Protein 1FW4 (pdb70)

GO terms:
  GO:0005515 protein binding (F, IPI)
  GO:0005829 cytosol (C, TAS)
  GO:0005509 calcium ion binding (F, IDA)
  GO:0010880 regulation of release of sequestered calcium ion into cytosol by sarcoplasmic reticulum (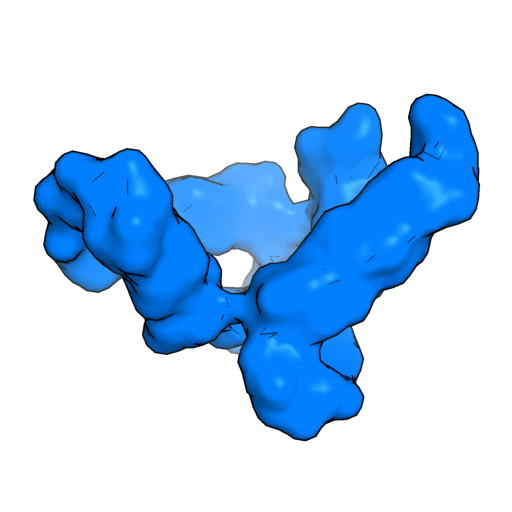P, IDA)
  GO:0005737 cytoplasm (C, IDA)
  GO:0032991 protein-containing complex (C, IDA)
  GO:0019904 protein domain specific binding (F, IPI)

InterPro domains:
  IPR002048 EF-hand domain [PF13499] (12-73)
  IPR002048 EF-hand domain [PF13499] (83-147)
  IPR002048 EF-hand domain [PS50222] (8-43)
  IPR002048 EF-hand domain [PS50222] (44-79)
  IPR002048 EF-hand domain [PS50222] (81-116)
  IPR002048 EF-hand domain [PS50222] (117-149)
  IPR002048 EF-hand domain [SM00054] (12-40)
  IPR002048 EF-hand domain [SM00054] (48-76)
  IPR002048 EF-hand domain [SM00054] (85-113)
  IPR002048 EF-hand domain [SM00054] (121-149)
  IPR002048 EF-hand domain [cd00051] (12-74)
  IPR002048 EF-hand domain [cd00051] (85-147)
  IPR011992 EF-hand domain pair [SSF47473] (2-147)
  IPR018247 EF-Hand 1, calcium-binding site [PS00018] (21-33)
  IPR018247 EF-Hand 1, calcium-binding site [PS00018] (57-69)
  IPR018247 EF-Hand 1, calcium-binding site [PS00018] (94-106)
  IPR018247 EF-Hand 1, calcium-binding site [PS00018] (130-142)
  IPR050230 Calmodulin/Myosin light chain/Troponin C-like [PTHR23048] (2-148)

CATH classification: 1.10.238.10

B-factor: mean 45.36, std 11.84, range [24.3, 79.77]

Foldseek 3Di:
DVVVLVVVVVVLCVVPPQWRALVSVVVVCVVVPDDDDSVVSQVVCVVQDDVPPRIHGSVSSVVVD

Structure (mmCIF, N/CA/C/O backbone):
data_1FW4
#
_entry.id   1FW4
#
_cell.length_a   37.802
_cell.length_b   37.802
_ce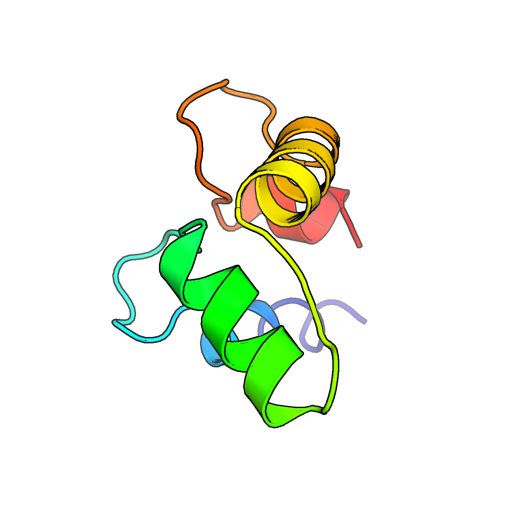ll.length_c   99.779
_cell.angle_alpha   90.00
_cell.angle_beta   90.00
_cell.angle_gamma   90.00
#
_symmetry.space_group_name_H-M   'I 41'
#
loop_
_entity.id
_entity.type
_entity.pdbx_description
1 polymer CALMODULIN
2 non-polymer 'CALCIUM ION'
3 water water
#
loop_
_atom_site.group_PDB
_atom_site.id
_atom_site.type_symbol
_atom_site.label_atom_id
_atom_site.label_alt_id
_atom_site.label_comp_id
_atom_site.label_asym_id
_atom_site.label_entity_id
_atom_site.label_seq_id
_atom_site.pdbx_PDB_ins_code
_atom_site.Cartn_x
_atom_site.Cartn_y
_atom_site.Cartn_z
_atom_site.occupancy
_atom_site.B_iso_or_equiv
_atom_site.auth_seq_id
_atom_site.auth_comp_id
_atom_site.auth_asym_id
_atom_site.auth_atom_id
_atom_site.pdbx_PDB_model_num
ATOM 1 N N . SER A 1 4 ? 26.263 29.125 -10.529 1.00 71.88 81 SER A N 1
ATOM 2 C CA . SER A 1 4 ? 25.797 29.261 -11.948 1.00 71.54 81 SER A CA 1
ATOM 3 C C . SER A 1 4 ? 24.327 29.694 -11.961 1.00 73.70 81 SER A C 1
ATOM 4 O O . SER A 1 4 ? 23.727 29.907 -10.902 1.00 79.27 81 SER A O 1
ATOM 7 N N . GLU A 1 5 ? 23.745 29.848 -13.148 1.00 76.25 82 GLU A N 1
ATOM 8 C CA . GLU A 1 5 ? 22.334 30.247 -13.243 1.00 69.48 82 GLU A CA 1
ATOM 9 C C . GLU A 1 5 ? 21.490 29.022 -13.615 1.00 71.06 82 GLU A C 1
ATOM 10 O O . GLU A 1 5 ? 20.339 28.870 -13.161 1.00 65.35 82 GLU A O 1
ATOM 16 N N . GLU A 1 6 ? 22.089 28.149 -14.427 1.00 62.75 83 GLU A N 1
ATOM 17 C CA . GLU A 1 6 ? 21.465 26.915 -14.888 1.00 60.98 83 GLU A CA 1
ATOM 18 C C . GLU A 1 6 ? 21.442 25.867 -13.765 1.00 64.21 83 GLU A C 1
ATOM 19 O O . GLU A 1 6 ? 20.629 24.930 -13.795 1.00 55.05 83 GLU A O 1
ATOM 25 N N . GLU A 1 7 ? 22.347 26.013 -12.797 1.00 55.66 84 GLU A N 1
ATOM 26 C CA . GLU A 1 7 ? 22.403 25.099 -11.658 1.00 61.07 84 GLU A CA 1
ATOM 27 C C . GLU A 1 7 ? 21.210 25.339 -10.715 1.00 57.29 84 GLU A C 1
ATOM 28 O O . GLU A 1 7 ? 20.605 24.389 -10.216 1.00 56.31 84 GLU A O 1
ATOM 34 N N . ILE A 1 8 ? 20.883 26.609 -10.476 1.00 53.77 85 ILE A N 1
ATOM 35 C CA . ILE A 1 8 ? 19.760 26.972 -9.616 1.00 51.57 85 ILE A CA 1
ATOM 36 C C . ILE A 1 8 ? 18.450 26.532 -10.285 1.00 50.16 85 ILE A C 1
ATOM 37 O O . ILE A 1 8 ? 17.513 26.137 -9.598 1.00 46.88 85 ILE A O 1
ATOM 42 N N . ARG A 1 9 ? 18.401 26.580 -11.620 1.00 51.04 86 ARG A N 1
ATOM 43 C CA . ARG A 1 9 ? 17.204 26.193 -12.370 1.00 50.02 86 ARG A CA 1
ATOM 44 C C . ARG A 1 9 ? 16.953 24.700 -12.286 1.00 42.20 86 ARG A C 1
ATOM 45 O O . ARG A 1 9 ? 15.799 24.264 -12.207 1.00 48.16 86 ARG A O 1
ATOM 53 N N A GLU A 1 10 ? 18.047 23.945 -12.286 0.50 40.65 87 GLU A N 1
ATOM 54 N N B GLU A 1 10 ? 18.008 23.893 -12.304 0.50 44.11 87 GLU A N 1
ATOM 55 C CA A GLU A 1 10 ? 18.023 22.485 -12.209 0.50 37.73 87 GLU A CA 1
ATOM 56 C CA B GLU A 1 10 ? 17.809 22.443 -12.215 0.50 40.74 87 GLU A CA 1
ATOM 57 C C A GLU A 1 10 ? 17.645 22.007 -10.799 0.50 33.74 87 GLU A C 1
ATOM 58 C C B GLU A 1 10 ? 17.597 21.981 -10.762 0.50 38.16 87 GLU A C 1
ATOM 59 O O A GLU A 1 10 ? 16.938 21.012 -10.632 0.50 34.38 87 GLU A O 1
ATOM 60 O O B GLU A 1 10 ? 16.948 20.956 -10.524 0.50 37.73 87 GLU A O 1
ATOM 71 N N . ALA A 1 11 ? 18.155 22.720 -9.793 1.00 36.19 88 ALA A N 1
ATOM 72 C CA . ALA A 1 11 ? 17.950 22.387 -8.382 1.00 35.56 88 ALA A CA 1
ATOM 73 C C . ALA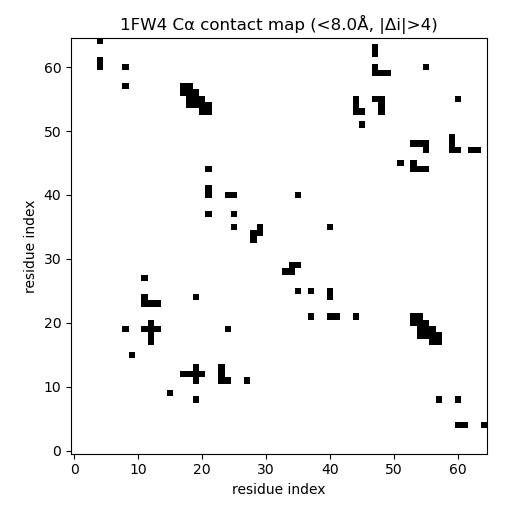 A 1 11 ? 16.465 22.519 -8.056 1.00 41.33 88 ALA A C 1
ATOM 74 O O . ALA A 1 11 ? 15.873 21.596 -7.490 1.00 39.86 88 ALA A O 1
ATOM 76 N N . PHE A 1 12 ? 15.860 23.666 -8.411 1.00 40.67 89 PHE A N 1
ATOM 77 C CA . PHE A 1 12 ? 14.426 23.875 -8.155 1.00 38.48 89 PHE A CA 1
ATOM 78 C C . PHE A 1 12 ? 13.595 22.756 -8.782 1.00 33.33 89 PHE A C 1
ATOM 79 O O . PHE A 1 12 ? 12.696 22.181 -8.156 1.00 38.37 89 PHE A O 1
ATOM 87 N N . ARG A 1 13 ? 13.887 22.464 -10.041 1.00 39.68 90 ARG A N 1
ATOM 88 C CA . ARG A 1 13 ? 13.188 21.426 -10.789 1.00 42.35 90 ARG A CA 1
ATOM 89 C C . ARG A 1 13 ? 13.216 20.110 -10.023 1.00 44.63 90 ARG A C 1
ATOM 90 O O . ARG A 1 13 ? 12.221 19.392 -9.982 1.00 46.90 90 ARG A O 1
ATOM 98 N N . VAL A 1 14 ? 14.348 19.780 -9.401 1.00 44.73 91 VAL A N 1
ATOM 99 C CA . VAL A 1 14 ? 14.461 18.526 -8.642 1.00 47.04 91 VAL A CA 1
ATOM 100 C C . VAL A 1 14 ? 13.695 18.498 -7.310 1.00 42.03 91 VAL A C 1
ATOM 101 O O . VAL A 1 14 ? 13.179 17.454 -6.932 1.00 42.57 91 VAL A O 1
ATOM 105 N N . PHE A 1 15 ? 13.620 19.626 -6.598 1.00 36.61 92 PHE A N 1
ATOM 106 C CA . PHE A 1 15 ? 12.924 19.699 -5.313 1.00 34.61 92 PHE A CA 1
ATOM 107 C C . PHE A 1 15 ? 11.386 19.835 -5.447 1.00 34.38 92 PHE A C 1
ATOM 108 O O . PHE A 1 15 ? 10.634 19.429 -4.553 1.00 34.16 92 PHE A O 1
ATOM 116 N N . ASP A 1 16 ? 10.947 20.388 -6.579 1.00 28.32 93 ASP A N 1
ATOM 117 C CA . ASP A 1 16 ? 9.515 20.587 -6.848 1.00 29.49 93 ASP A CA 1
ATOM 118 C C . ASP A 1 16 ? 9.039 19.277 -7.418 1.00 30.92 93 ASP A C 1
ATOM 119 O O . ASP A 1 16 ? 8.931 19.113 -8.655 1.00 33.34 93 ASP A O 1
ATOM 124 N N . LYS A 1 17 ? 8.730 18.377 -6.504 1.00 33.40 94 LYS A N 1
ATOM 125 C CA . LYS A 1 17 ? 8.332 17.020 -6.828 1.00 35.66 94 LYS A CA 1
ATOM 126 C C . LYS A 1 17 ? 7.207 16.923 -7.848 1.00 38.33 94 LYS A C 1
ATOM 127 O O . LYS A 1 17 ? 7.342 16.211 -8.844 1.00 34.54 94 LYS A O 1
ATOM 133 N N . ASP A 1 18 ? 6.097 17.630 -7.611 1.00 35.77 95 ASP A N 1
ATOM 134 C CA . ASP A 1 18 ? 4.986 17.555 -8.550 1.00 38.49 95 ASP A CA 1
ATOM 135 C C . ASP A 1 18 ? 5.041 18.518 -9.721 1.00 37.10 95 ASP A C 1
ATOM 136 O O . ASP A 1 18 ? 4.107 18.595 -10.495 1.00 35.76 95 ASP A O 1
ATOM 141 N N . GLY A 1 19 ? 6.133 19.264 -9.843 1.00 35.07 96 GLY A N 1
ATOM 142 C CA . GLY A 1 19 ? 6.267 20.199 -10.925 1.00 36.99 96 GLY A CA 1
ATOM 143 C C . GLY A 1 19 ? 5.263 21.359 -10.901 1.00 33.00 96 GLY A C 1
ATOM 144 O O . GLY A 1 19 ? 5.153 22.040 -11.914 1.00 34.81 96 GLY A O 1
ATOM 145 N N . ASN A 1 20 ? 4.585 21.629 -9.788 1.00 32.24 97 ASN A N 1
ATOM 146 C CA . ASN A 1 20 ? 3.595 22.740 -9.810 1.00 32.66 97 ASN A CA 1
ATOM 147 C C . ASN A 1 20 ? 4.157 24.179 -9.703 1.00 31.33 97 ASN A C 1
ATOM 148 O O . ASN A 1 20 ? 3.404 25.146 -9.656 1.00 35.21 97 ASN A O 1
ATOM 153 N N . GLY A 1 21 ? 5.479 24.328 -9.652 1.00 30.89 98 GLY A N 1
ATOM 154 C CA . GLY A 1 21 ? 6.040 25.688 -9.573 1.00 31.05 98 GLY A CA 1
ATOM 155 C C . GLY A 1 21 ? 6.309 26.189 -8.161 1.00 31.43 98 GLY A C 1
ATOM 156 O O . GLY A 1 21 ? 6.764 27.322 -7.963 1.00 28.37 98 GLY A O 1
ATOM 157 N N . TYR A 1 22 ? 6.030 25.352 -7.179 1.00 28.45 99 TYR A N 1
ATOM 158 C CA . TYR A 1 22 ? 6.244 25.692 -5.756 1.00 31.78 99 TYR A CA 1
ATOM 159 C C . TYR A 1 22 ? 6.819 24.527 -5.004 1.00 38.14 99 TYR A C 1
ATOM 160 O O . TYR A 1 22 ? 6.382 23.376 -5.192 1.00 26.85 99 TYR A O 1
ATOM 169 N N . ILE A 1 23 ? 7.828 24.797 -4.179 1.00 24.30 100 ILE A N 1
ATOM 170 C CA . ILE A 1 23 ? 8.353 23.739 -3.315 1.00 30.20 100 ILE A CA 1
ATOM 171 C C . ILE A 1 23 ? 7.588 23.906 -2.010 1.00 29.29 100 ILE A C 1
ATOM 172 O O . ILE A 1 23 ? 7.622 24.987 -1.375 1.00 28.17 100 ILE A O 1
ATOM 177 N N . SER A 1 24 ? 6.865 22.857 -1.600 1.00 26.76 101 SER A N 1
ATOM 178 C CA . SER A 1 24 ? 6.065 22.919 -0.380 1.00 30.22 101 SER A CA 1
ATOM 179 C C . SER A 1 24 ? 6.872 22.346 0.777 1.00 32.59 101 SER A C 1
ATOM 180 O O . SER A 1 24 ? 7.929 21.743 0.550 1.00 32.48 101 SER A O 1
ATOM 183 N N . ALA A 1 25 ? 6.372 22.516 2.002 1.00 34.08 102 ALA A N 1
ATOM 184 C CA . ALA A 1 25 ? 7.061 21.962 3.162 1.00 38.04 102 ALA A CA 1
ATOM 185 C C . ALA A 1 25 ? 7.169 20.427 3.026 1.00 36.61 102 ALA A C 1
ATOM 186 O O . ALA A 1 25 ? 8.210 19.810 3.317 1.00 33.76 102 ALA A O 1
ATOM 188 N N . ALA A 1 26 ? 6.095 19.794 2.563 1.00 38.24 103 ALA A N 1
ATOM 189 C CA . ALA A 1 26 ? 6.126 18.336 2.382 1.00 34.08 103 ALA A CA 1
ATOM 190 C C . ALA A 1 26 ? 7.217 17.902 1.416 1.00 30.87 103 ALA A C 1
ATOM 191 O O . ALA A 1 26 ? 7.950 16.936 1.671 1.00 33.72 103 ALA A O 1
ATOM 193 N N . GLU A 1 27 ? 7.352 18.622 0.303 1.00 29.79 104 GLU A N 1
ATOM 194 C CA . GLU A 1 27 ? 8.355 18.316 -0.677 1.00 30.13 104 GLU A CA 1
ATOM 195 C C . GLU A 1 27 ? 9.770 18.521 -0.139 1.00 30.96 104 GLU A C 1
ATOM 196 O O . GLU A 1 27 ? 10.663 17.690 -0.390 1.00 32.83 104 GLU A O 1
ATOM 202 N N . LEU A 1 28 ? 9.971 19.647 0.548 1.00 31.24 105 LEU A N 1
ATOM 203 C CA . LEU A 1 28 ? 11.285 19.967 1.166 1.00 30.99 105 LEU A CA 1
ATOM 204 C C . LEU A 1 28 ? 11.592 18.865 2.218 1.00 31.20 105 LEU A C 1
ATOM 205 O O . LEU A 1 28 ? 12.671 18.270 2.220 1.00 35.07 105 LEU A O 1
ATOM 210 N N . ARG A 1 29 ? 10.609 18.558 3.069 1.00 32.13 106 ARG A N 1
ATOM 211 C CA . ARG A 1 29 ? 10.804 17.506 4.075 1.00 36.55 106 ARG A CA 1
ATOM 212 C C . ARG A 1 29 ? 11.197 16.181 3.363 1.00 34.87 106 ARG A C 1
ATOM 213 O O . ARG A 1 29 ? 12.133 15.467 3.767 1.00 35.68 106 ARG A O 1
ATOM 221 N N . HIS A 1 30 ? 10.501 15.864 2.276 1.00 32.46 107 HIS A N 1
ATOM 222 C CA . HIS A 1 30 ? 10.782 14.639 1.533 1.00 33.62 107 HIS A CA 1
ATOM 223 C C . HIS A 1 30 ? 12.216 14.459 1.010 1.00 37.95 107 HIS A C 1
ATOM 224 O O . HIS A 1 30 ? 12.801 13.383 1.182 1.00 36.12 107 HIS A O 1
ATOM 231 N N . VAL A 1 31 ? 12.784 15.495 0.377 1.00 31.17 108 VAL A N 1
ATOM 232 C CA . VAL A 1 31 ? 14.147 15.423 -0.140 1.00 39.16 108 VAL A CA 1
ATOM 233 C C . VAL A 1 31 ? 15.159 15.297 1.031 1.00 29.75 108 VAL A C 1
ATOM 234 O O . VAL A 1 31 ? 16.077 14.493 0.958 1.00 38.60 108 VAL A O 1
ATOM 238 N N . MET A 1 32 ? 14.954 16.084 2.082 1.00 32.94 109 MET A N 1
ATOM 239 C CA . MET A 1 32 ? 15.846 16.077 3.265 1.00 36.78 109 MET A CA 1
ATOM 240 C C . MET A 1 32 ? 15.870 14.692 3.897 1.00 35.81 109 MET A C 1
ATOM 241 O O . MET A 1 32 ? 16.941 14.148 4.220 1.00 33.64 109 MET A O 1
ATOM 246 N N . THR A 1 33 ? 14.676 14.111 4.079 1.00 35.33 110 THR A N 1
ATOM 247 C CA . THR A 1 33 ? 14.554 12.763 4.642 1.00 35.01 110 THR A CA 1
ATOM 248 C C . THR A 1 33 ? 15.244 11.724 3.750 1.00 36.22 110 THR A C 1
ATOM 249 O O . THR A 1 33 ? 15.942 10.851 4.274 1.00 37.85 110 THR A O 1
ATOM 253 N N . ASN A 1 34 ? 15.085 11.795 2.420 1.00 31.36 111 ASN A N 1
ATOM 254 C CA . ASN A 1 34 ? 15.775 10.856 1.540 1.00 34.58 111 ASN A CA 1
ATOM 255 C C . ASN A 1 34 ? 17.284 11.005 1.619 1.00 36.95 111 ASN A C 1
ATOM 256 O O . ASN A 1 34 ? 18.012 10.060 1.394 1.00 38.37 111 ASN A O 1
ATOM 261 N N . LEU A 1 35 ? 17.758 12.212 1.918 1.00 35.29 112 LEU A N 1
ATOM 262 C CA . LEU A 1 35 ? 19.202 12.423 2.043 1.00 35.76 112 LEU A CA 1
ATOM 263 C C . LEU A 1 35 ? 19.726 11.926 3.399 1.00 41.26 112 LEU A C 1
ATOM 264 O O . LEU A 1 35 ? 20.940 11.877 3.630 1.00 41.95 112 LEU A O 1
ATOM 269 N N . GLY A 1 36 ? 18.820 11.578 4.305 1.00 33.75 113 GLY A N 1
ATOM 270 C CA . GLY A 1 36 ? 19.230 11.050 5.598 1.00 37.20 113 GLY A CA 1
ATOM 271 C C . GLY A 1 36 ? 19.002 11.915 6.811 1.00 32.68 113 GLY A C 1
ATOM 272 O O . GLY A 1 36 ? 19.339 11.494 7.921 1.00 34.65 113 GLY A O 1
ATOM 273 N N . GLU A 1 37 ? 18.419 13.101 6.623 1.00 35.25 114 GLU A N 1
ATOM 274 C CA . GLU A 1 37 ? 18.136 14.026 7.719 1.00 34.53 114 GLU A CA 1
ATOM 275 C C . GLU A 1 37 ? 16.937 13.553 8.515 1.00 38.84 114 GLU A C 1
ATOM 276 O O . GLU A 1 37 ? 16.012 12.951 7.966 1.00 41.82 114 GLU A O 1
ATOM 282 N N . LYS A 1 38 ? 16.971 13.808 9.816 1.00 35.71 115 LYS A N 1
ATOM 283 C CA . LYS A 1 38 ? 15.838 13.500 10.658 1.00 36.23 115 LYS A CA 1
ATOM 284 C C . LYS A 1 38 ? 15.269 14.889 10.969 1.00 44.68 115 LYS A C 1
ATOM 285 O O . LYS A 1 38 ? 15.962 15.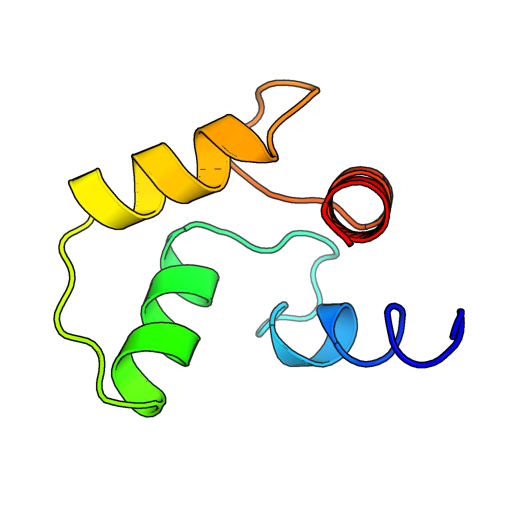732 11.523 1.00 43.97 115 LYS A O 1
ATOM 291 N N . LEU A 1 39 ? 14.039 15.187 10.562 1.00 39.54 116 LEU A N 1
ATOM 292 C CA . LEU A 1 39 ? 13.539 16.514 10.917 1.00 43.08 116 LEU A CA 1
ATOM 293 C C . LEU A 1 39 ? 12.060 16.495 11.200 1.00 47.23 116 LEU A C 1
ATOM 294 O O . LEU A 1 39 ? 11.376 15.515 10.907 1.00 49.38 116 LEU A O 1
ATOM 299 N N . THR A 1 40 ? 11.589 17.569 11.807 1.00 40.73 117 THR A N 1
ATOM 300 C CA . THR A 1 40 ? 10.186 17.711 12.157 1.00 42.14 117 THR A CA 1
ATOM 301 C C . THR A 1 40 ? 9.602 18.760 11.280 1.00 40.48 117 THR A C 1
ATOM 302 O O . THR A 1 40 ? 10.332 19.452 10.570 1.00 37.70 117 THR A O 1
ATOM 306 N N . ASP A 1 41 ? 8.281 18.889 11.291 1.00 38.62 118 ASP A N 1
ATOM 307 C CA . ASP A 1 41 ? 7.675 19.905 10.469 1.00 36.19 118 ASP A CA 1
ATOM 308 C C . ASP A 1 41 ? 8.086 21.279 10.972 1.00 39.47 118 ASP A C 1
ATOM 309 O O . ASP A 1 41 ? 8.162 22.196 10.170 1.00 35.62 118 ASP A O 1
ATOM 314 N N . GLU A 1 42 ? 8.343 21.414 12.279 1.00 38.42 119 GLU A N 1
ATOM 31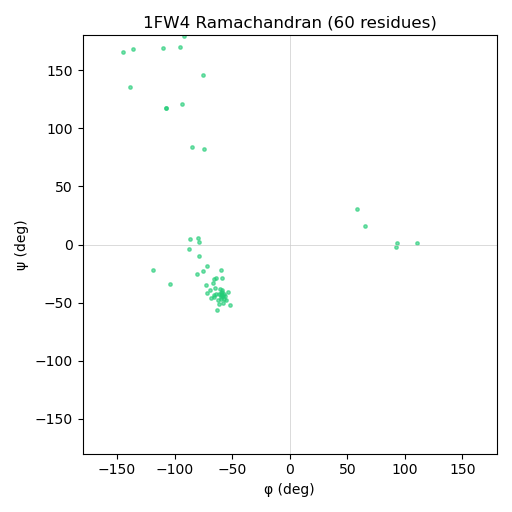5 C CA . GLU A 1 42 ? 8.724 22.707 12.855 1.00 31.43 119 GLU A CA 1
ATOM 316 C C . GLU A 1 42 ? 10.083 23.176 12.292 1.00 30.78 119 GLU A C 1
ATOM 317 O O . GLU A 1 42 ? 10.294 24.369 12.038 1.00 29.36 119 GLU A O 1
ATOM 323 N N . GLU A 1 43 ? 10.978 22.211 12.100 1.00 33.66 120 GLU A N 1
ATOM 324 C CA . GLU A 1 43 ? 12.302 22.500 11.549 1.00 32.64 120 GLU A CA 1
ATOM 325 C C . GLU A 1 43 ? 12.117 22.906 10.091 1.00 36.83 120 GLU A C 1
ATOM 326 O O . GLU A 1 43 ? 12.703 23.910 9.620 1.00 32.59 120 GLU A O 1
ATOM 332 N N . VAL A 1 44 ? 11.300 22.147 9.354 1.00 27.65 121 VAL A N 1
ATOM 333 C CA . VAL A 1 44 ? 11.056 22.519 7.970 1.00 31.66 121 VAL A CA 1
ATOM 334 C C . VAL A 1 44 ? 10.459 23.923 7.859 1.00 31.13 121 VAL A C 1
ATOM 335 O O . VAL A 1 44 ? 10.849 24.698 6.973 1.00 34.52 121 VAL A O 1
ATOM 339 N N . ASP A 1 45 ? 9.525 24.282 8.746 1.00 34.18 122 ASP A N 1
ATOM 340 C CA . ASP A 1 45 ? 8.925 25.633 8.705 1.00 30.90 122 ASP A CA 1
ATOM 341 C C . ASP A 1 45 ? 9.912 26.741 8.893 1.00 31.69 122 ASP A C 1
ATOM 342 O O . ASP A 1 45 ? 9.798 27.787 8.245 1.00 35.87 122 ASP A O 1
ATOM 347 N N . GLU A 1 46 ? 10.875 26.530 9.774 1.00 33.17 123 GLU A N 1
ATOM 348 C CA . GLU A 1 46 ? 11.862 27.584 10.000 1.00 34.75 123 GLU A CA 1
ATOM 349 C C . GLU A 1 46 ? 12.675 27.828 8.715 1.00 39.90 123 GLU A C 1
ATOM 350 O O . GLU A 1 46 ? 12.955 28.984 8.342 1.00 34.59 123 GLU A O 1
ATOM 356 N N . MET A 1 47 ? 13.063 26.731 8.056 1.00 37.12 124 MET A N 1
ATOM 357 C CA . MET A 1 47 ? 13.780 26.797 6.792 1.00 39.28 124 MET A CA 1
ATOM 358 C C . MET A 1 47 ? 12.958 27.558 5.777 1.00 41.11 124 MET A C 1
ATOM 359 O O . MET A 1 47 ? 13.466 28.456 5.110 1.00 40.83 124 MET A O 1
ATOM 364 N N . ILE A 1 48 ? 11.680 27.193 5.619 1.00 34.48 125 ILE A N 1
ATOM 365 C CA . ILE A 1 48 ? 10.825 27.916 4.679 1.00 37.00 125 ILE A CA 1
ATOM 366 C C . ILE A 1 48 ? 10.711 29.420 5.027 1.00 40.74 125 ILE A C 1
ATOM 367 O O . ILE A 1 48 ? 10.755 30.286 4.132 1.00 39.51 125 ILE A O 1
ATOM 372 N N . ARG A 1 49 ? 10.626 29.758 6.317 1.00 41.96 126 ARG A N 1
ATOM 373 C CA . ARG A 1 49 ? 10.513 31.189 6.707 1.00 41.87 126 ARG A CA 1
ATOM 374 C C . ARG A 1 49 ? 11.692 32.043 6.231 1.00 42.74 126 ARG A C 1
ATOM 375 O O . ARG A 1 49 ? 11.533 33.252 5.997 1.00 44.40 126 ARG A O 1
ATOM 383 N N . GLU A 1 50 ? 12.860 31.407 6.110 1.00 42.57 127 GLU A N 1
ATOM 384 C CA . GLU A 1 50 ? 14.099 32.039 5.654 1.00 49.87 127 GLU A CA 1
ATOM 385 C C . GLU A 1 50 ? 14.071 32.359 4.162 1.00 53.00 127 GLU A C 1
ATOM 386 O O . GLU A 1 50 ? 14.873 33.171 3.683 1.00 51.69 127 GLU A O 1
ATOM 392 N N . ALA A 1 51 ? 13.169 31.711 3.427 1.00 51.11 128 ALA A N 1
ATOM 393 C CA . ALA A 1 51 ? 13.074 31.896 1.973 1.00 46.51 128 ALA A CA 1
ATOM 394 C C . ALA A 1 51 ? 11.722 32.452 1.545 1.00 48.40 128 ALA A C 1
ATOM 395 O O . ALA A 1 51 ? 11.587 33.053 0.472 1.00 50.51 128 ALA A O 1
ATOM 397 N N . ASP A 1 52 ? 10.718 32.265 2.384 1.00 47.44 129 ASP A N 1
ATOM 398 C CA . ASP A 1 52 ? 9.375 32.712 2.062 1.00 41.71 129 ASP A CA 1
ATOM 399 C C . ASP A 1 52 ? 9.060 34.205 2.137 1.00 46.24 129 ASP A C 1
ATOM 400 O O . ASP A 1 52 ? 8.449 34.671 3.096 1.00 55.98 129 ASP A O 1
ATOM 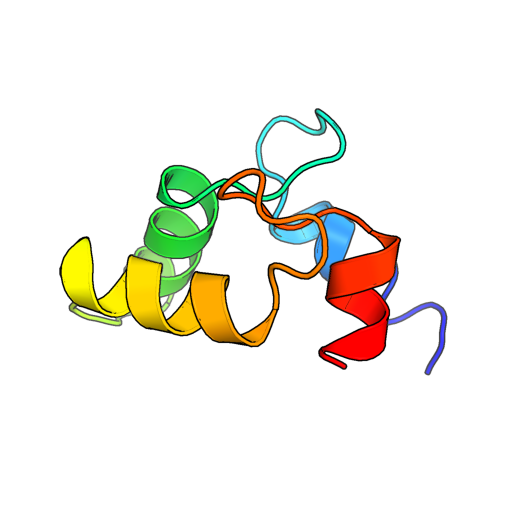405 N N . ILE A 1 53 ? 9.413 34.909 1.066 1.00 49.47 130 ILE A N 1
ATOM 406 C CA . ILE A 1 53 ? 9.209 36.346 0.886 1.00 55.18 130 ILE A CA 1
ATOM 407 C C . ILE A 1 53 ? 7.759 36.830 0.853 1.00 57.36 130 ILE A C 1
ATOM 408 O O . ILE A 1 53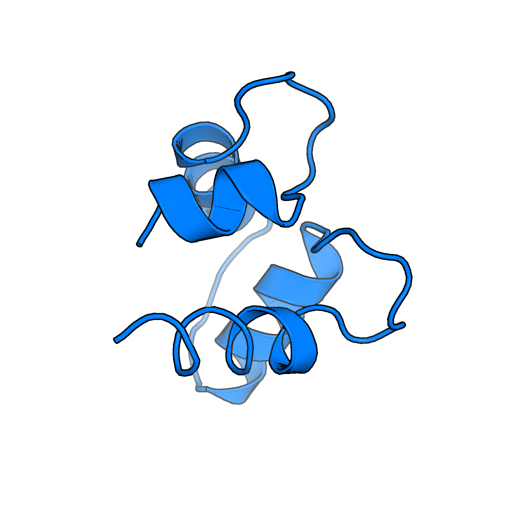 ? 7.378 37.722 1.630 1.00 57.21 130 ILE A O 1
ATOM 413 N N . ASP A 1 54 ? 6.963 36.269 -0.058 1.00 47.52 131 ASP A N 1
ATOM 414 C CA . ASP A 1 54 ? 5.570 36.671 -0.202 1.00 48.01 131 ASP A CA 1
ATOM 415 C C . ASP A 1 54 ? 4.678 36.028 0.864 1.00 54.45 131 ASP A C 1
ATOM 416 O O . ASP A 1 54 ? 3.446 36.157 0.836 1.00 58.74 131 ASP A O 1
ATOM 421 N N . GLY A 1 55 ? 5.311 35.322 1.791 1.00 56.39 132 GLY A N 1
ATOM 422 C CA . GLY A 1 55 ? 4.589 34.686 2.876 1.00 55.35 132 GLY A CA 1
ATOM 423 C C . GLY A 1 55 ? 3.494 33.682 2.591 1.00 60.44 132 GLY A C 1
ATOM 424 O O . GLY A 1 55 ? 2.567 33.578 3.397 1.00 65.67 132 GLY A O 1
ATOM 425 N N . ASP A 1 56 ? 3.571 32.924 1.492 1.00 53.58 133 ASP A N 1
ATOM 426 C CA . ASP A 1 56 ? 2.529 31.934 1.223 1.00 49.39 133 ASP A CA 1
ATOM 427 C C . ASP A 1 56 ? 2.776 30.570 1.854 1.00 49.51 133 ASP A C 1
ATOM 428 O O . ASP A 1 56 ? 1.924 29.680 1.771 1.00 54.85 133 ASP A O 1
ATOM 433 N N . GLY A 1 57 ? 3.929 30.400 2.504 1.00 46.34 134 GLY A N 1
ATOM 434 C CA . GLY A 1 57 ? 4.209 29.129 3.147 1.00 41.97 134 GLY A CA 1
ATOM 435 C C . GLY A 1 57 ? 4.974 28.162 2.251 1.00 39.63 134 GLY A C 1
ATOM 436 O O . GLY A 1 57 ? 5.312 27.048 2.685 1.00 41.35 134 GLY A O 1
ATOM 437 N N . GLN A 1 58 ? 5.242 28.588 1.020 1.00 37.19 135 GLN A N 1
ATOM 438 C CA . GLN A 1 58 ? 5.988 27.741 0.080 1.00 37.94 135 GLN A CA 1
ATOM 439 C C . GLN A 1 58 ? 7.055 28.528 -0.674 1.00 37.00 135 GLN A C 1
ATOM 440 O O . GLN A 1 58 ? 7.093 29.752 -0.632 1.00 37.16 135 GLN A O 1
ATOM 446 N N . VAL A 1 59 ? 7.938 27.825 -1.355 1.00 30.92 136 VAL A N 1
ATOM 447 C CA . VAL A 1 59 ? 9.029 28.486 -2.050 1.00 30.21 136 VAL A CA 1
ATOM 448 C C . VAL A 1 59 ? 8.851 28.480 -3.562 1.00 33.62 136 VAL A C 1
ATOM 449 O O . VAL A 1 59 ? 8.804 27.396 -4.176 1.00 32.14 136 VAL A O 1
ATOM 453 N N . ASN A 1 60 ? 8.742 29.666 -4.165 1.00 34.60 137 ASN A N 1
ATOM 454 C CA . ASN A 1 60 ? 8.606 29.732 -5.627 1.00 31.14 137 ASN A CA 1
ATOM 455 C C . ASN A 1 60 ? 9.995 29.865 -6.277 1.00 36.38 137 ASN A C 1
ATOM 456 O O . ASN A 1 60 ? 11.048 29.847 -5.593 1.00 36.07 137 ASN A O 1
ATOM 461 N N . TYR A 1 61 ? 10.036 29.924 -7.602 1.00 34.19 138 TYR A N 1
ATOM 462 C CA . TYR A 1 61 ? 11.312 30.028 -8.260 1.00 39.51 138 TYR A CA 1
ATOM 463 C C . TYR A 1 61 ? 12.156 31.278 -7.889 1.00 36.99 138 TYR A C 1
ATOM 464 O O . TYR A 1 61 ? 13.349 31.161 -7.619 1.00 41.88 138 TYR A O 1
ATOM 473 N N . GLU A 1 62 ? 11.514 32.435 -7.865 1.00 39.36 139 GLU A N 1
ATOM 474 C CA . GLU A 1 62 ? 12.156 33.721 -7.555 1.00 45.65 139 GLU A CA 1
ATOM 475 C C . GLU A 1 62 ? 12.785 33.693 -6.161 1.00 49.48 139 GLU A C 1
ATOM 476 O O . GLU A 1 62 ? 13.899 34.193 -5.961 1.00 50.37 139 GLU A O 1
ATOM 482 N N . GLU A 1 63 ? 12.040 33.132 -5.203 1.00 50.58 140 GLU A N 1
ATOM 483 C CA . GLU A 1 63 ? 12.471 33.015 -3.795 1.00 46.92 140 GLU A CA 1
ATOM 484 C C . GLU A 1 63 ? 13.599 32.034 -3.665 1.00 40.29 140 GLU A C 1
ATOM 485 O O . GLU A 1 63 ? 14.532 32.244 -2.891 1.00 51.19 140 GLU A O 1
ATOM 491 N N . PHE A 1 64 ? 13.512 30.956 -4.428 1.00 41.60 141 PHE A N 1
ATOM 492 C CA . PHE A 1 64 ? 14.540 29.944 -4.426 1.00 40.54 141 PHE A CA 1
ATOM 493 C C . PHE A 1 64 ? 15.885 30.524 -4.898 1.00 48.13 141 PHE A C 1
ATOM 494 O O . PHE A 1 64 ? 16.911 30.329 -4.226 1.00 50.27 141 PHE A O 1
ATOM 502 N N . VAL A 1 65 ? 15.896 31.204 -6.047 1.00 45.17 142 VAL A N 1
ATOM 503 C CA . VAL A 1 65 ? 17.142 31.791 -6.559 1.00 49.41 142 VAL A CA 1
ATOM 504 C C . VAL A 1 65 ? 17.763 32.761 -5.546 1.00 49.19 142 VAL A C 1
ATOM 505 O O . VAL A 1 65 ? 18.966 32.727 -5.323 1.00 52.81 142 VAL A O 1
ATOM 509 N N . GLN A 1 66 ? 16.948 33.605 -4.909 1.00 50.28 143 GLN A N 1
ATOM 510 C CA . GLN A 1 66 ? 17.451 34.549 -3.906 1.00 55.56 143 GLN A CA 1
ATOM 511 C C . GLN A 1 66 ? 18.137 33.781 -2.824 1.00 63.40 143 GLN A C 1
ATOM 512 O O . GLN A 1 66 ? 19.225 34.146 -2.370 1.00 64.50 143 GLN A O 1
ATOM 518 N N . MET A 1 67 ? 17.462 32.698 -2.434 1.00 63.04 144 MET A N 1
ATOM 519 C CA . MET A 1 67 ? 17.976 31.811 -1.405 1.00 64.67 144 MET A CA 1
ATOM 520 C C . MET A 1 67 ? 19.331 31.224 -1.821 1.00 63.24 144 MET A C 1
ATOM 521 O O . MET A 1 67 ? 20.115 30.787 -0.972 1.00 67.31 144 MET A O 1
ATOM 526 N N . MET A 1 68 ? 19.613 31.208 -3.122 1.00 63.50 145 MET A N 1
ATOM 527 C CA . MET A 1 68 ? 20.900 30.660 -3.562 1.00 67.44 145 MET A CA 1
ATOM 528 C C . MET A 1 68 ? 21.790 31.533 -4.462 1.00 68.98 145 MET A C 1
ATOM 529 O O . MET A 1 68 ? 22.847 32.004 -3.978 1.00 70.26 145 MET A O 1
#

Secondary structure (DSSP, 8-state):
--HHHHHHHHHH-TT-SSEE-HHHHHHHHHHTT----HHHHHHHHHTT-TT-SSSEEHHHHHHH-

Radius of gyration: 11.26 Å; Cα contacts (8 Å, |Δi|>4): 62; chains: 1; bounding box: 23×26×28 Å

Organism: Bos taurus (NCBI:txid9913)

Sequence (65 aa):
SEEEIREEAFRVFDKDGNGYISAAELRHVMTNLGEKLTDEEVDEMIREADIDGDGQVNYEEFVQMM

Nearest PDB structures (foldseek):
  1fw4-assembly1_A  TM=1.016E+00  e=6.062E-11  Bos taurus
  9jqi-assembly3_C  TM=9.844E-01  e=1.473E-09  Homo sapiens
  6paw-assembly2_C  TM=9.714E-01  e=1.378E-09  Homo sapiens
  1y6w-assembly1_A  TM=9.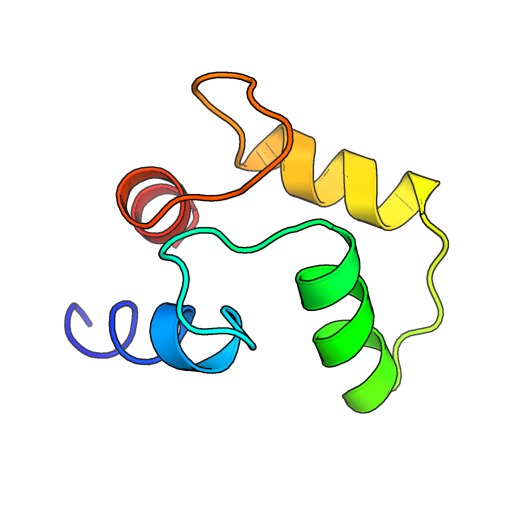590E-01  e=1.378E-09  Homo sapiens
  1vrk-assembly1_A  TM=9.497E-01  e=4.873E-09  synthetic construct

Solvent-accessible surface area: 4791 Å² total; per-residue (Å²): 90,159,106,104,34,156,85,27,18,180,103,45,9,144,101,44,90,33,81,5,36,35,76,20,22,93,83,24,34,72,112,129,59,91,197,17,83,84,132,83,1,55,103,73,9,158,150,6,24,128,88,58,68,42,51,5,35,85,122,5,11,44,140,90,143